Protein AF-A0A7G2E5S1-F1 (afdb_monomer_lite)

Organism: Arabidopsis thaliana (NCBI:txid3702)

Radius of gyration: 18.23 Å; chains: 1; bounding box: 54×26×53 Å

Sequence (180 aa):
MSSYIPFLLVSDIVRRIGISGFRNLGPLIIVGPEWVSIVFSDEVLKESGNNTAKYIEGLRLAALVGPSVQALNMLGEAAVHYLHSYFAFGIFYVLCVNPEDGRIILKKYLEMFSNFQEAVYCAEQVMTQIQDMAPTGQQLYRGYRILNSIPDCHLLHFGSLDVCPECFVLTYFFKIRALC

Secondary structure (DSSP, 8-state):
---PPPHHHHHHHHHHHHHT-GGGGHHHHHH-HHHHHHHTSHHHHHHTT-HHHHHHHHHHHHHHT-S-HHHHHHHHHHHTT-HHHHHHHHHHHHHHT-HHHHHHHHHHHHHT-SSHHHHHHHHHHHHHHHHHHSPTT--TTBTBPP-----TTTT---SSSS--TTTHHHHHHHHHHHH-

pLDDT: mean 86.0, std 9.6, range [38.41, 97.81]

Structure (mmCIF, N/CA/C/O backbone):
data_AF-A0A7G2E5S1-F1
#
_entry.id   AF-A0A7G2E5S1-F1
#
loop_
_atom_site.group_PDB
_atom_site.id
_atom_site.type_symbol
_atom_site.label_atom_id
_atom_site.label_alt_id
_atom_site.label_comp_id
_atom_site.label_asym_id
_atom_site.label_entity_id
_atom_site.label_seq_id
_atom_site.pdbx_PDB_ins_code
_atom_site.Cartn_x
_atom_site.Cartn_y
_atom_site.Cartn_z
_atom_site.occupancy
_atom_site.B_iso_or_equiv
_atom_site.auth_seq_id
_atom_site.auth_comp_id
_atom_site.auth_asym_id
_atom_site.auth_atom_id
_atom_site.pdbx_PDB_model_num
ATOM 1 N N . MET A 1 1 ? -33.587 -4.612 29.489 1.00 38.41 1 MET A N 1
ATOM 2 C CA . MET A 1 1 ? -32.941 -3.310 29.217 1.00 38.41 1 MET A CA 1
ATOM 3 C C . MET A 1 1 ? -31.491 -3.596 28.873 1.00 38.41 1 MET A C 1
ATOM 5 O O . MET A 1 1 ? -30.773 -4.052 29.749 1.00 38.41 1 MET A O 1
ATOM 9 N N . SER A 1 2 ? -31.101 -3.467 27.602 1.00 45.81 2 SER A N 1
ATOM 10 C CA . SER A 1 2 ? -29.709 -3.691 27.191 1.00 45.81 2 SER A CA 1
ATOM 11 C C . SER A 1 2 ? -28.884 -2.476 27.608 1.00 45.81 2 SER A C 1
ATOM 13 O O . SER A 1 2 ? -29.133 -1.368 27.136 1.00 45.81 2 SER A O 1
ATOM 15 N N . SER A 1 3 ? -27.972 -2.662 28.556 1.00 51.72 3 SER A N 1
ATOM 16 C CA . SER A 1 3 ? -27.024 -1.648 29.012 1.00 51.72 3 SER A CA 1
ATOM 17 C C . SER A 1 3 ? -25.969 -1.421 27.929 1.00 51.72 3 SER A C 1
ATOM 19 O O . SER A 1 3 ? -24.955 -2.114 27.888 1.00 51.72 3 SER A O 1
ATOM 21 N N . TYR A 1 4 ? -26.229 -0.472 27.031 1.00 69.62 4 TYR A N 1
ATOM 22 C CA . TYR A 1 4 ? -25.248 -0.013 26.053 1.00 69.62 4 TYR A CA 1
ATOM 23 C C . TYR A 1 4 ? -24.176 0.826 26.754 1.00 69.62 4 TYR A C 1
ATOM 25 O O . TYR A 1 4 ? -24.478 1.850 27.369 1.00 69.62 4 TYR A O 1
ATOM 33 N N . ILE A 1 5 ? -22.918 0.394 26.659 1.00 73.12 5 ILE A N 1
ATOM 34 C CA . ILE A 1 5 ? -21.774 1.224 27.041 1.00 73.12 5 ILE A CA 1
ATOM 35 C C . ILE A 1 5 ? -21.661 2.348 25.996 1.00 73.12 5 ILE A C 1
ATOM 37 O O . ILE A 1 5 ? -21.698 2.053 24.799 1.00 73.12 5 ILE A O 1
ATOM 41 N N . PRO A 1 6 ? -21.534 3.627 26.398 1.00 82.94 6 PRO A N 1
ATOM 42 C CA . PRO A 1 6 ? -21.399 4.727 25.448 1.00 82.94 6 PRO A CA 1
ATOM 43 C C . PRO A 1 6 ? -20.188 4.539 24.530 1.00 82.94 6 PRO A C 1
ATOM 45 O O . PRO A 1 6 ? -19.088 4.273 25.012 1.00 82.94 6 PRO A O 1
ATOM 48 N N . PHE A 1 7 ? -20.375 4.749 23.224 1.00 79.56 7 PHE A N 1
ATOM 49 C CA . PHE A 1 7 ? -19.324 4.600 22.209 1.00 79.56 7 PHE A CA 1
ATOM 50 C C . PHE A 1 7 ? -18.034 5.352 22.569 1.00 79.56 7 PHE A C 1
ATOM 52 O O . PHE A 1 7 ? -16.950 4.791 22.467 1.00 79.56 7 PHE A O 1
ATOM 59 N N . LEU A 1 8 ? -18.151 6.587 23.071 1.00 81.69 8 LEU A N 1
ATOM 60 C CA . LEU A 1 8 ? -17.000 7.397 23.488 1.00 81.69 8 LEU A CA 1
ATOM 61 C C . LEU A 1 8 ? -16.189 6.737 24.610 1.00 81.69 8 LEU A C 1
ATOM 63 O O . LEU A 1 8 ? -14.964 6.792 24.601 1.00 81.69 8 LEU A O 1
ATOM 67 N N . LEU A 1 9 ? -16.860 6.082 25.562 1.00 86.00 9 LEU A N 1
ATOM 68 C CA . LEU A 1 9 ? -16.183 5.387 26.654 1.00 86.00 9 LEU A CA 1
ATOM 69 C C . LEU A 1 9 ? -15.482 4.124 26.145 1.00 86.00 9 LEU A C 1
ATOM 71 O O . LEU A 1 9 ? -14.367 3.831 26.566 1.00 86.00 9 LEU A O 1
ATOM 75 N N . VAL A 1 10 ? -16.115 3.398 25.218 1.00 87.06 10 VAL A N 1
ATOM 76 C CA . VAL A 1 10 ? -15.495 2.235 24.572 1.00 87.06 10 VAL A CA 1
ATOM 77 C C . VAL A 1 10 ? -14.263 2.662 23.772 1.00 87.06 10 VAL A C 1
ATOM 79 O O . VAL A 1 10 ? -13.203 2.074 23.968 1.00 87.06 10 VAL A O 1
ATOM 82 N N . SER A 1 11 ? -14.369 3.711 22.947 1.00 84.62 11 SER A N 1
ATOM 83 C CA . SER A 1 11 ? -13.237 4.274 22.194 1.00 84.62 11 SER A CA 1
ATOM 84 C C . SER A 1 11 ? -12.088 4.657 23.131 1.00 84.62 11 SER A C 1
ATOM 86 O O . SER A 1 11 ? -10.959 4.229 22.912 1.00 84.62 11 SER A O 1
ATOM 88 N N . ASP A 1 12 ? -12.369 5.348 24.246 1.00 86.44 12 ASP A N 1
ATOM 89 C CA . ASP A 1 12 ? -11.338 5.745 25.217 1.00 86.44 12 ASP A CA 1
ATOM 90 C C . ASP A 1 12 ? -10.631 4.544 25.869 1.00 86.44 12 ASP A C 1
ATOM 92 O O . ASP A 1 12 ? -9.410 4.547 26.039 1.00 86.44 12 ASP A O 1
ATOM 96 N N . ILE A 1 13 ? -11.375 3.488 26.211 1.00 86.81 13 ILE A N 1
ATOM 97 C CA . ILE A 1 13 ? -10.802 2.252 26.765 1.00 86.81 13 ILE A CA 1
ATOM 98 C C . ILE A 1 13 ? -9.887 1.590 25.733 1.00 86.81 13 ILE A C 1
ATOM 100 O O . ILE A 1 13 ? -8.735 1.272 26.036 1.00 86.81 13 ILE A O 1
ATOM 104 N N . VAL A 1 14 ?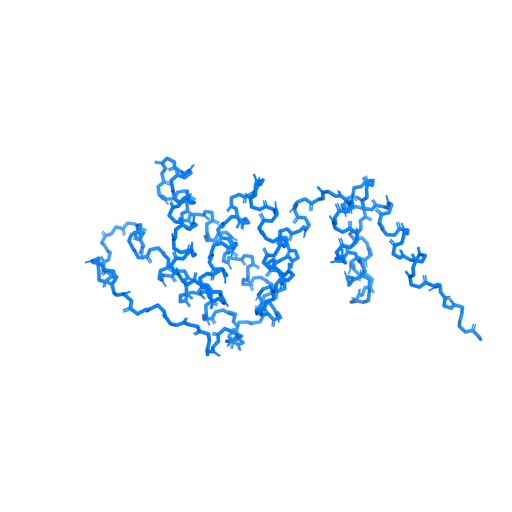 -10.384 1.411 24.509 1.00 88.00 14 VAL A N 1
ATOM 105 C CA . VAL A 1 14 ? -9.634 0.795 23.408 1.00 88.00 14 VAL A CA 1
ATOM 106 C C . VAL A 1 14 ? -8.373 1.602 23.103 1.00 88.00 14 VAL A C 1
ATOM 108 O O . VAL A 1 14 ? -7.286 1.033 23.015 1.00 88.00 14 VAL A O 1
ATOM 111 N N . ARG A 1 15 ? -8.481 2.931 23.054 1.00 86.62 15 ARG A N 1
ATOM 112 C CA . ARG A 1 15 ? -7.368 3.871 22.880 1.00 86.62 15 ARG A CA 1
ATOM 113 C C . ARG A 1 15 ? -6.287 3.678 23.941 1.00 86.62 15 ARG A C 1
ATOM 115 O O . ARG A 1 15 ? -5.121 3.500 23.600 1.00 86.62 15 ARG A O 1
ATOM 122 N N . ARG A 1 16 ? -6.651 3.633 25.228 1.00 86.06 16 ARG A N 1
ATOM 123 C CA . ARG A 1 16 ? -5.694 3.422 26.335 1.00 86.06 16 ARG A CA 1
ATOM 124 C C . ARG A 1 16 ? -5.003 2.059 26.276 1.00 86.06 16 ARG A C 1
ATOM 126 O O . ARG A 1 16 ? -3.804 1.959 26.552 1.00 86.06 16 ARG A O 1
ATOM 133 N N . ILE A 1 17 ? -5.734 1.010 25.898 1.00 86.06 17 ILE A N 1
ATOM 134 C CA . ILE A 1 17 ? -5.144 -0.319 25.682 1.00 86.06 17 ILE A CA 1
ATOM 135 C C . ILE A 1 17 ? -4.172 -0.267 24.493 1.00 86.06 17 ILE A C 1
ATOM 137 O O . ILE A 1 17 ? -3.069 -0.807 24.584 1.00 86.06 17 ILE A O 1
ATOM 141 N N . GLY A 1 18 ? -4.540 0.441 23.421 1.00 83.88 18 GLY A N 1
ATOM 142 C CA . GLY A 1 18 ? -3.708 0.671 22.241 1.00 83.88 18 GLY A CA 1
ATOM 143 C C . GLY A 1 18 ? -2.401 1.398 22.555 1.00 83.88 18 GLY A C 1
ATOM 144 O O . GLY A 1 18 ? -1.346 0.950 22.108 1.00 83.88 18 GLY A O 1
ATOM 145 N N . ILE A 1 19 ? -2.446 2.442 23.391 1.00 83.00 19 ILE A N 1
ATOM 146 C CA . ILE A 1 19 ? -1.258 3.146 23.917 1.00 83.00 19 ILE A CA 1
ATOM 147 C C . ILE A 1 19 ? -0.346 2.186 24.693 1.00 83.00 19 ILE A C 1
ATOM 149 O O . ILE A 1 19 ? 0.873 2.240 24.564 1.00 83.00 19 ILE A O 1
ATOM 153 N N . SER A 1 20 ? -0.929 1.262 25.462 1.00 82.38 20 SER A N 1
ATOM 154 C CA . SER A 1 20 ? -0.172 0.233 26.194 1.00 82.38 20 SER A CA 1
ATOM 155 C C . SER A 1 20 ? 0.422 -0.847 25.270 1.00 82.38 20 SER A C 1
ATOM 157 O O . SER A 1 20 ? 1.237 -1.665 25.699 1.00 82.38 20 SER A O 1
ATOM 159 N N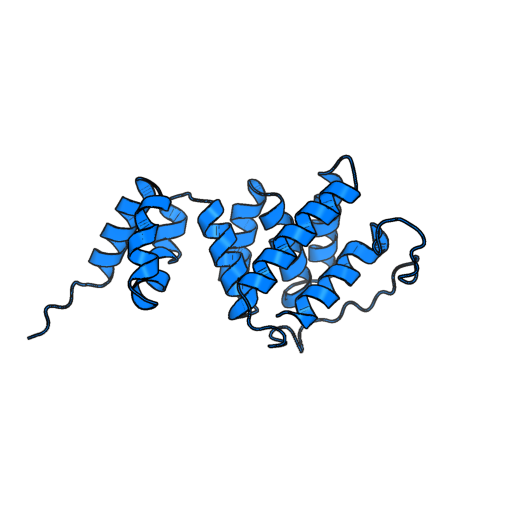 . GLY A 1 21 ? 0.007 -0.871 24.002 1.00 77.88 21 GLY A N 1
ATOM 160 C CA . GLY A 1 21 ? 0.516 -1.739 22.949 1.00 77.88 21 GLY A CA 1
ATOM 161 C C . GLY A 1 21 ? -0.604 -2.266 22.056 1.00 77.88 21 GLY A C 1
ATOM 162 O O . GLY A 1 21 ? -1.461 -3.019 22.511 1.00 77.88 21 GLY A O 1
ATOM 163 N N . PHE A 1 22 ? -0.545 -1.967 20.755 1.00 79.50 22 PHE A N 1
ATOM 164 C CA . PHE A 1 22 ? -1.581 -2.358 19.785 1.00 79.50 22 PHE A CA 1
ATOM 165 C C . PHE A 1 22 ? -1.842 -3.873 19.727 1.00 79.50 22 PHE A C 1
ATOM 167 O O . PHE A 1 22 ? -2.972 -4.303 19.528 1.00 79.50 22 PHE A O 1
ATOM 174 N N . ARG A 1 23 ? -0.828 -4.708 19.998 1.00 80.88 23 ARG A N 1
ATOM 175 C CA . ARG A 1 23 ? -0.991 -6.173 20.109 1.00 80.88 23 ARG A CA 1
ATOM 176 C C . ARG A 1 23 ? -2.038 -6.596 21.149 1.00 80.88 23 ARG A C 1
ATOM 178 O O . ARG A 1 23 ? -2.661 -7.640 20.997 1.00 80.88 23 ARG A O 1
ATOM 185 N N . ASN A 1 24 ? -2.255 -5.777 22.180 1.00 84.88 24 ASN A N 1
ATOM 186 C CA . ASN A 1 24 ? -3.238 -6.033 23.232 1.00 84.88 24 ASN A CA 1
ATOM 187 C C . ASN A 1 24 ? -4.681 -5.849 22.730 1.00 84.88 24 ASN A C 1
ATOM 189 O O . ASN A 1 24 ? -5.616 -6.261 23.408 1.00 84.88 24 ASN A O 1
ATOM 193 N N . LEU A 1 25 ? -4.865 -5.257 21.544 1.00 85.75 25 LEU A N 1
ATOM 194 C CA . LEU A 1 25 ? -6.160 -5.109 20.880 1.00 85.75 25 LEU A CA 1
ATOM 195 C C . LEU A 1 25 ? -6.537 -6.332 20.036 1.00 85.75 25 LEU A C 1
ATOM 197 O O . LEU A 1 25 ? -7.685 -6.434 19.613 1.00 85.75 25 LEU A O 1
ATOM 201 N N . GLY A 1 26 ? -5.617 -7.284 19.834 1.00 83.69 26 GLY A N 1
ATOM 202 C CA . GLY A 1 26 ? -5.860 -8.517 19.076 1.00 83.69 26 GLY A CA 1
ATOM 203 C C . GLY A 1 26 ? -7.144 -9.256 19.484 1.00 83.69 26 GLY A C 1
ATOM 204 O O . GLY A 1 26 ? -7.948 -9.570 18.609 1.00 83.69 26 GLY A O 1
ATOM 205 N N . PRO A 1 27 ? -7.409 -9.470 20.789 1.00 89.19 27 PRO A N 1
ATOM 206 C CA . PRO A 1 27 ? -8.665 -10.067 21.230 1.00 89.19 27 PRO A CA 1
ATOM 207 C C . PRO A 1 27 ? -9.902 -9.286 20.779 1.00 89.19 27 PRO A C 1
ATOM 209 O O . PRO A 1 27 ? -10.866 -9.902 20.348 1.00 89.19 27 PRO A O 1
ATOM 212 N N . LEU A 1 28 ? -9.875 -7.949 20.820 1.00 85.62 28 LEU A N 1
ATOM 213 C CA . LEU A 1 28 ? -11.012 -7.107 20.430 1.00 85.62 28 LEU A CA 1
ATOM 214 C C . LEU A 1 28 ? -11.288 -7.174 18.926 1.00 85.62 28 LEU A C 1
ATOM 216 O O . LEU A 1 28 ? -12.444 -7.223 18.524 1.00 85.62 28 LEU A O 1
ATOM 220 N N . ILE A 1 29 ? -10.242 -7.262 18.103 1.00 84.19 29 ILE A N 1
ATOM 221 C CA . ILE A 1 29 ? -10.368 -7.453 16.649 1.00 84.19 29 ILE A CA 1
ATOM 222 C C . ILE A 1 29 ? -11.138 -8.750 16.335 1.00 84.19 29 ILE A C 1
ATOM 224 O O . ILE A 1 29 ? -11.946 -8.779 15.410 1.00 84.19 29 ILE A O 1
ATOM 228 N N . ILE A 1 30 ? -10.936 -9.810 17.125 1.00 83.31 30 ILE A N 1
ATOM 229 C CA . ILE A 1 30 ? -11.578 -11.119 16.913 1.00 83.31 30 ILE A CA 1
ATOM 230 C C . ILE A 1 30 ? -13.062 -11.112 17.323 1.00 83.31 30 ILE A C 1
ATOM 232 O O . ILE A 1 30 ? -13.844 -11.892 16.785 1.00 83.31 30 ILE A O 1
ATOM 236 N N . VAL A 1 31 ? -13.474 -10.237 18.251 1.00 85.75 31 VAL A N 1
ATOM 237 C CA . VAL A 1 31 ? -14.847 -10.222 18.798 1.00 85.75 31 VAL A CA 1
ATOM 238 C C . VAL A 1 31 ? -15.893 -9.872 17.735 1.00 85.75 31 VAL A C 1
ATOM 240 O O . VAL A 1 31 ? -17.011 -10.383 17.796 1.00 85.75 31 VAL A O 1
ATOM 243 N N . GLY A 1 32 ? -15.560 -9.029 16.754 1.00 80.31 32 GLY A N 1
ATOM 244 C CA . GLY A 1 32 ? -16.462 -8.740 15.641 1.00 80.31 32 GLY A CA 1
ATOM 245 C C . GLY A 1 32 ? -16.212 -7.400 14.944 1.00 80.31 32 GLY A C 1
ATOM 246 O O . GLY A 1 32 ? -15.431 -6.579 15.427 1.00 80.31 32 GLY A O 1
ATOM 247 N N . PRO A 1 33 ? -16.909 -7.143 13.821 1.00 79.19 33 PRO A N 1
ATOM 248 C CA . PRO A 1 33 ? -16.659 -5.990 12.951 1.00 79.19 33 PRO A CA 1
ATOM 249 C C . PRO A 1 33 ? -16.869 -4.632 13.638 1.00 79.19 33 PRO A C 1
ATOM 251 O O . PRO A 1 33 ? -16.192 -3.665 13.297 1.00 79.19 33 PRO A O 1
ATOM 254 N N . GLU A 1 34 ? -17.756 -4.554 14.633 1.00 84.19 34 GLU A N 1
ATOM 255 C CA . GLU A 1 34 ? -17.960 -3.340 15.439 1.00 84.19 34 GLU A CA 1
ATOM 256 C C . GLU A 1 34 ? -16.727 -2.981 16.281 1.00 84.19 34 GLU A C 1
ATOM 258 O O . GLU A 1 34 ? -16.399 -1.812 16.440 1.00 84.19 34 GLU A O 1
ATOM 263 N N . TRP A 1 35 ? -16.004 -3.974 16.801 1.00 85.88 35 TRP A N 1
ATOM 264 C CA . TRP A 1 35 ? -14.778 -3.736 17.563 1.00 85.88 35 TRP A CA 1
ATOM 265 C C . TRP A 1 35 ? -13.592 -3.453 16.653 1.00 85.88 35 TRP A C 1
ATOM 267 O O . TRP A 1 35 ? -12.756 -2.620 16.992 1.00 85.88 35 TRP A O 1
ATOM 2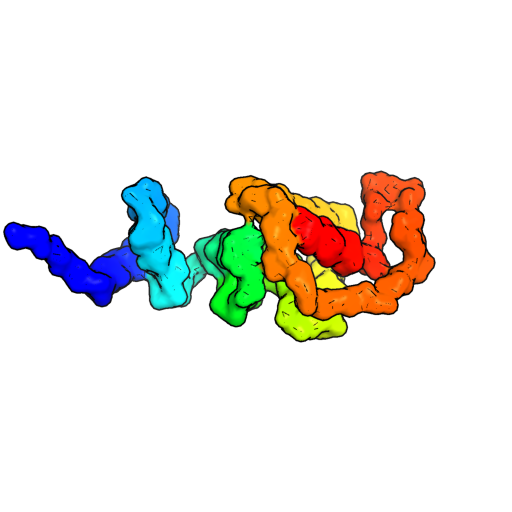77 N N . VAL A 1 36 ? -13.548 -4.095 15.483 1.00 83.88 36 VAL A N 1
ATOM 278 C CA . VAL A 1 36 ? -12.571 -3.793 14.429 1.00 83.88 36 VAL A CA 1
ATOM 279 C C . VAL A 1 36 ? -12.657 -2.314 14.053 1.00 83.88 36 VAL A C 1
ATOM 281 O O . VAL A 1 36 ? -11.639 -1.631 14.075 1.00 83.88 36 VAL A O 1
ATOM 284 N N . SER A 1 37 ? -13.858 -1.782 13.799 1.00 83.69 37 SER A N 1
ATOM 285 C CA . SER A 1 37 ? -14.012 -0.369 13.428 1.00 83.69 37 SER A CA 1
ATOM 286 C C . SER A 1 37 ? -13.580 0.602 14.535 1.00 83.69 37 SER A C 1
ATOM 288 O O . SER A 1 37 ? -13.029 1.657 14.230 1.00 83.69 37 SER A O 1
ATOM 290 N N . ILE A 1 38 ? -13.757 0.243 15.813 1.00 86.44 38 ILE A N 1
ATOM 291 C CA . ILE A 1 38 ? -13.284 1.048 16.952 1.00 86.44 38 ILE A CA 1
ATOM 292 C C . ILE A 1 38 ? -11.758 0.972 17.083 1.00 86.44 38 ILE A C 1
ATOM 294 O O . ILE A 1 38 ? -11.100 2.008 17.180 1.00 86.44 38 ILE A O 1
ATOM 298 N N . VAL A 1 39 ? -11.184 -0.236 17.061 1.00 85.31 39 VAL A N 1
ATOM 299 C CA . VAL A 1 39 ? -9.731 -0.478 17.167 1.00 85.31 39 VAL A CA 1
ATOM 300 C C . VAL A 1 39 ? -8.959 0.241 16.064 1.00 85.31 39 VAL A C 1
ATOM 302 O O . VAL A 1 39 ? -7.883 0.780 16.313 1.00 85.31 39 VAL A O 1
ATOM 305 N N . PHE A 1 40 ? -9.524 0.271 14.862 1.00 82.81 40 PHE A N 1
ATOM 306 C CA . PHE A 1 40 ? -8.935 0.909 13.692 1.00 82.81 40 PHE A CA 1
ATOM 307 C C . PHE A 1 40 ? -9.470 2.324 13.426 1.00 82.81 40 PHE A C 1
ATOM 309 O O . PHE A 1 40 ? -9.246 2.888 12.356 1.00 82.81 40 PHE A O 1
ATOM 316 N N . SER A 1 41 ? -10.156 2.929 14.397 1.00 83.44 41 SER A N 1
ATOM 317 C CA . SER A 1 41 ? -10.562 4.328 14.292 1.00 83.44 41 SER A CA 1
ATOM 318 C C . SER A 1 41 ? -9.343 5.257 14.272 1.00 83.44 41 SER A C 1
ATOM 320 O O . SER A 1 41 ? -8.313 4.988 14.899 1.00 83.44 41 SER A O 1
ATOM 322 N N . ASP A 1 42 ? -9.475 6.389 13.576 1.00 75.06 42 ASP A N 1
ATOM 323 C CA . ASP A 1 42 ? -8.433 7.422 13.494 1.00 75.06 42 ASP A CA 1
ATOM 324 C C . ASP A 1 42 ? -7.941 7.862 14.881 1.00 75.06 42 ASP A C 1
ATOM 326 O O . ASP A 1 42 ? -6.749 8.090 15.067 1.00 75.06 42 ASP A O 1
ATOM 330 N N . GLU A 1 43 ? -8.850 7.971 15.851 1.00 77.56 43 GLU A N 1
ATOM 331 C CA . GLU A 1 43 ? -8.551 8.377 17.227 1.00 77.56 43 GLU A CA 1
ATOM 332 C C . GLU A 1 43 ? -7.633 7.362 17.924 1.00 77.56 43 GLU A C 1
ATOM 334 O O . GLU A 1 43 ? -6.575 7.728 18.442 1.00 77.56 43 GLU A O 1
ATOM 339 N N . VAL A 1 44 ? -7.983 6.073 17.865 1.00 79.62 44 VAL A N 1
ATOM 340 C CA . VAL A 1 44 ? -7.189 4.996 18.472 1.00 79.62 44 VAL A CA 1
ATOM 341 C C . VAL A 1 44 ? -5.832 4.863 17.782 1.00 79.62 44 VAL A C 1
ATOM 343 O O . VAL A 1 44 ? -4.811 4.780 18.464 1.00 79.62 44 VAL A O 1
ATOM 346 N N . LEU A 1 45 ? -5.793 4.892 16.446 1.00 76.94 45 LEU A N 1
ATOM 347 C CA . LEU A 1 45 ? -4.561 4.701 15.675 1.00 76.94 45 LEU A CA 1
ATOM 348 C C . LEU A 1 45 ? -3.594 5.888 15.759 1.00 76.94 45 LEU A C 1
ATOM 350 O O . LEU A 1 45 ? -2.374 5.684 15.766 1.00 76.94 45 LEU A O 1
ATOM 354 N N . LYS A 1 46 ? -4.101 7.129 15.807 1.00 71.31 46 LYS A N 1
ATOM 355 C CA . LYS A 1 46 ? -3.251 8.319 15.975 1.00 71.31 46 LYS A CA 1
ATOM 356 C C . LYS A 1 46 ? -2.590 8.317 17.340 1.00 71.31 46 LYS A C 1
ATOM 358 O O . LYS A 1 46 ? -1.380 8.517 17.418 1.00 71.31 46 LYS A O 1
ATOM 363 N N . GLU A 1 47 ? -3.352 8.048 18.393 1.00 71.88 47 GLU A N 1
ATOM 364 C CA . GLU A 1 47 ? -2.830 8.130 19.753 1.00 71.88 47 GLU A CA 1
ATOM 365 C C . GLU A 1 47 ? -2.036 6.902 20.186 1.00 71.88 47 GLU A C 1
ATOM 367 O O . GLU A 1 47 ? -1.102 7.032 20.976 1.00 71.88 47 GLU A O 1
ATOM 372 N N . SER A 1 48 ? -2.320 5.719 19.632 1.00 70.81 48 SER A N 1
ATOM 373 C CA . SER A 1 48 ? -1.478 4.548 19.882 1.00 70.81 48 SER A CA 1
ATOM 374 C C . SER A 1 48 ? -0.092 4.669 19.240 1.00 70.81 48 SER A C 1
ATOM 376 O O . SER A 1 48 ? 0.766 3.829 19.509 1.00 70.81 48 SER A O 1
ATOM 378 N N . GLY A 1 49 ? 0.121 5.647 18.343 1.00 71.81 49 GLY A N 1
ATOM 379 C CA . GLY A 1 49 ? 1.389 5.869 17.640 1.00 71.81 49 GLY A CA 1
ATOM 380 C C . GLY A 1 49 ? 1.876 4.647 16.856 1.00 71.81 49 GLY A C 1
ATOM 381 O O . GLY A 1 49 ? 3.069 4.512 16.585 1.00 71.81 49 GLY A O 1
ATOM 382 N N . ASN A 1 50 ? 0.977 3.710 16.535 1.00 82.00 50 ASN A N 1
ATOM 383 C CA . ASN A 1 50 ? 1.368 2.410 16.010 1.00 82.00 50 ASN A CA 1
ATOM 384 C C . ASN A 1 50 ? 1.365 2.437 14.483 1.00 82.00 50 ASN A C 1
ATOM 386 O O . ASN A 1 50 ? 0.347 2.214 13.829 1.00 82.00 50 ASN A O 1
ATOM 390 N N . ASN A 1 51 ? 2.538 2.701 13.920 1.00 85.38 51 ASN A N 1
ATOM 391 C CA . ASN A 1 51 ? 2.718 2.808 12.478 1.00 85.38 51 ASN A CA 1
ATOM 392 C C . ASN A 1 51 ? 2.412 1.490 11.739 1.00 85.38 51 ASN A C 1
ATOM 394 O O . ASN A 1 51 ? 1.948 1.530 10.605 1.00 85.38 51 ASN A O 1
ATOM 398 N N . THR A 1 52 ? 2.616 0.324 12.369 1.00 84.81 52 THR A N 1
ATOM 399 C CA . THR A 1 52 ? 2.241 -0.971 11.775 1.00 84.81 52 THR A CA 1
ATOM 4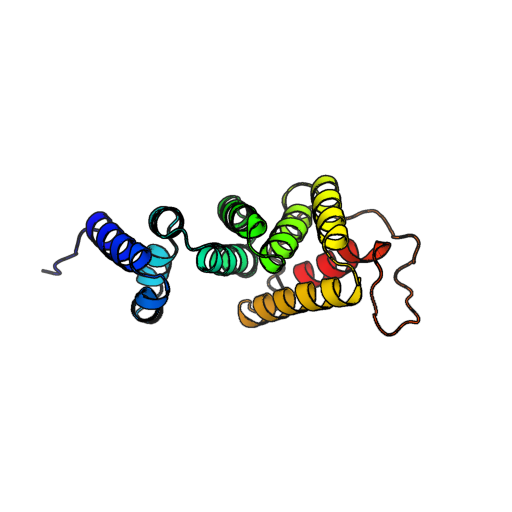00 C C . THR A 1 52 ? 0.729 -1.087 11.639 1.00 84.81 52 THR A C 1
ATOM 402 O O . THR A 1 52 ? 0.241 -1.505 10.596 1.00 84.81 52 THR A O 1
ATOM 405 N N . ALA A 1 53 ? -0.023 -0.684 12.663 1.00 84.12 53 ALA A N 1
ATOM 406 C CA . ALA A 1 53 ? -1.479 -0.705 12.623 1.00 84.12 53 ALA A CA 1
ATOM 407 C C . ALA A 1 53 ? -2.035 0.240 11.549 1.00 84.12 53 ALA A C 1
ATOM 409 O O . ALA A 1 53 ? -2.907 -0.161 10.783 1.00 84.12 53 ALA A O 1
ATOM 410 N N . LYS A 1 54 ? -1.471 1.453 11.439 1.00 89.25 54 LYS A N 1
ATOM 411 C CA . LYS A 1 54 ? -1.803 2.401 10.362 1.00 89.25 54 LYS A CA 1
ATOM 412 C C . LYS A 1 54 ? -1.516 1.819 8.982 1.00 89.25 54 LYS A C 1
ATOM 414 O O . LYS A 1 54 ? -2.349 1.937 8.093 1.00 89.25 54 LYS A O 1
ATOM 419 N N . TYR A 1 55 ? -0.366 1.169 8.811 1.00 92.81 55 TYR A N 1
ATOM 420 C CA . TYR A 1 55 ? -0.027 0.501 7.559 1.00 92.81 55 TYR A CA 1
ATOM 421 C C . TYR A 1 55 ? -1.043 -0.594 7.205 1.00 92.81 55 TYR A C 1
ATOM 423 O O . TYR A 1 55 ? -1.607 -0.562 6.116 1.00 92.81 55 TYR A O 1
ATOM 431 N N . ILE A 1 56 ? -1.305 -1.531 8.123 1.00 90.06 56 ILE A N 1
ATOM 432 C CA . ILE A 1 56 ? -2.199 -2.667 7.867 1.00 90.06 56 ILE A CA 1
ATOM 433 C C . ILE A 1 56 ? -3.624 -2.195 7.578 1.00 90.06 56 ILE A C 1
ATOM 435 O O . ILE A 1 56 ? -4.227 -2.656 6.613 1.00 90.06 56 ILE A O 1
ATOM 439 N N . GLU A 1 57 ? -4.154 -1.254 8.360 1.00 88.31 57 GLU A N 1
ATOM 440 C CA . GLU A 1 57 ? -5.509 -0.753 8.132 1.00 88.31 57 GLU A CA 1
ATOM 441 C C . GLU A 1 57 ? -5.608 0.125 6.890 1.00 88.31 57 GLU A C 1
ATOM 443 O O . GLU A 1 57 ? -6.547 -0.020 6.111 1.00 88.31 57 GLU A O 1
ATOM 448 N N . GLY A 1 58 ? -4.631 1.004 6.660 1.00 91.94 58 GLY A N 1
ATOM 449 C CA . GLY A 1 58 ? -4.576 1.812 5.447 1.00 91.94 58 GLY A CA 1
ATOM 450 C C . GLY A 1 58 ? -4.540 0.933 4.197 1.00 91.94 58 GLY A C 1
ATOM 451 O O . GLY A 1 58 ? -5.272 1.189 3.240 1.00 91.94 58 GLY A O 1
ATOM 452 N N . LEU A 1 59 ? -3.758 -0.151 4.237 1.00 93.81 59 LEU A N 1
ATOM 453 C CA . LEU A 1 59 ? -3.693 -1.140 3.166 1.00 93.81 59 LEU A CA 1
ATOM 454 C C . LEU A 1 59 ? -5.026 -1.873 2.996 1.00 93.81 59 LEU A C 1
ATOM 456 O O . LEU A 1 59 ? -5.519 -1.984 1.875 1.00 93.81 59 LEU A O 1
ATOM 460 N N . ARG A 1 60 ? -5.641 -2.316 4.099 1.00 91.19 60 ARG A N 1
ATOM 461 C CA . ARG A 1 60 ? -6.942 -2.992 4.093 1.00 91.19 60 ARG A CA 1
ATOM 462 C C . ARG A 1 60 ? -8.034 -2.104 3.500 1.00 91.19 60 ARG A C 1
ATOM 464 O O . ARG A 1 60 ? -8.795 -2.567 2.657 1.00 91.19 60 ARG A O 1
ATOM 471 N N . LEU A 1 61 ? -8.121 -0.840 3.917 1.00 90.50 61 LEU A N 1
ATOM 472 C CA . LEU A 1 61 ? -9.105 0.115 3.403 1.00 90.50 61 LEU A CA 1
ATOM 473 C C . LEU A 1 61 ? -8.910 0.354 1.903 1.00 90.50 61 LEU A C 1
ATOM 475 O O . LEU A 1 61 ? -9.879 0.277 1.151 1.00 90.50 61 LEU A O 1
ATOM 479 N N . ALA A 1 62 ? -7.671 0.573 1.460 1.00 91.88 62 ALA A N 1
ATOM 480 C CA . ALA A 1 62 ? -7.373 0.741 0.041 1.00 91.88 62 ALA A CA 1
ATOM 481 C C . ALA A 1 62 ? -7.730 -0.518 -0.774 1.00 91.88 62 ALA A C 1
ATOM 483 O O . ALA A 1 62 ? -8.323 -0.419 -1.843 1.00 91.88 62 ALA A O 1
ATOM 484 N N . ALA A 1 63 ? -7.436 -1.711 -0.254 1.00 91.12 63 ALA A N 1
ATOM 485 C CA . ALA A 1 63 ? -7.675 -2.966 -0.961 1.00 91.12 63 ALA A CA 1
ATOM 486 C C . ALA A 1 63 ? -9.145 -3.425 -0.977 1.00 91.12 63 ALA A C 1
ATOM 488 O O . ALA A 1 63 ? -9.579 -4.000 -1.968 1.00 91.12 63 ALA A O 1
ATOM 489 N N . LEU A 1 64 ? -9.902 -3.200 0.104 1.00 88.06 64 LEU A N 1
ATOM 490 C CA . LEU A 1 64 ? -11.257 -3.749 0.287 1.00 88.06 64 LEU A CA 1
ATOM 491 C C . LEU A 1 64 ? -12.391 -2.746 0.119 1.00 88.06 64 LEU A C 1
ATOM 493 O O . LEU A 1 64 ? -13.526 -3.138 -0.141 1.00 88.06 64 LEU A O 1
ATOM 497 N N . VAL A 1 65 ? -12.117 -1.468 0.364 1.00 88.50 65 VAL A N 1
ATOM 498 C CA . VAL A 1 65 ? -13.118 -0.396 0.277 1.00 88.50 65 VAL A CA 1
ATOM 499 C C . VAL A 1 65 ? -12.859 0.451 -0.965 1.00 88.50 65 VAL A C 1
ATOM 501 O O . VAL A 1 65 ? -13.804 0.884 -1.621 1.00 88.50 65 VAL A O 1
ATOM 504 N N . GLY A 1 66 ? -11.584 0.639 -1.314 1.00 87.38 66 GLY A N 1
ATOM 505 C CA . GLY A 1 66 ? -11.143 1.358 -2.501 1.00 87.38 66 GLY A CA 1
ATOM 506 C C . GLY A 1 66 ? -10.624 2.767 -2.183 1.00 87.38 66 GLY A C 1
ATOM 507 O O . GLY A 1 66 ? -10.095 3.017 -1.095 1.00 87.38 66 GLY A O 1
ATOM 508 N N . PRO A 1 67 ? -10.734 3.713 -3.133 1.00 88.50 67 PRO A N 1
ATOM 509 C CA . PRO A 1 67 ? -10.218 5.076 -3.000 1.00 88.50 67 PRO A CA 1
ATOM 510 C C . PRO A 1 67 ? -10.725 5.809 -1.752 1.00 88.50 67 PRO A C 1
ATOM 512 O O . PRO A 1 67 ? -11.902 6.149 -1.641 1.00 88.50 67 PRO A O 1
ATOM 515 N N . SER A 1 68 ? -9.814 6.108 -0.825 1.00 88.00 68 SER A N 1
ATOM 516 C CA . SER A 1 68 ? -10.122 6.812 0.420 1.00 88.00 68 SER A CA 1
ATOM 517 C C . SER A 1 68 ? -8.970 7.719 0.842 1.00 88.00 68 SER A C 1
ATOM 519 O O . SER A 1 68 ? -7.817 7.291 0.923 1.00 88.00 68 SER A O 1
ATOM 521 N N . VAL A 1 69 ? -9.294 8.976 1.166 1.00 89.56 69 VAL A N 1
ATOM 522 C CA . VAL A 1 69 ? -8.333 9.941 1.735 1.00 89.56 69 VAL A CA 1
ATOM 523 C C . VAL A 1 69 ? -7.791 9.431 3.069 1.00 89.56 69 VAL A C 1
ATOM 525 O O . VAL A 1 69 ? -6.606 9.576 3.348 1.00 89.56 69 VAL A O 1
ATOM 528 N N . GLN A 1 70 ? -8.639 8.784 3.872 1.00 88.75 70 GLN A N 1
ATOM 529 C CA . GLN A 1 70 ? -8.236 8.202 5.148 1.00 88.75 70 GLN A CA 1
ATOM 530 C C . GLN A 1 70 ? -7.191 7.098 4.947 1.00 88.75 70 GLN A C 1
ATOM 532 O O . GLN A 1 70 ? -6.147 7.124 5.595 1.00 88.75 70 GLN A O 1
ATOM 537 N N . ALA A 1 71 ? -7.432 6.179 4.005 1.00 91.25 71 ALA A N 1
ATOM 538 C CA . ALA A 1 71 ? -6.497 5.100 3.691 1.00 91.25 71 ALA A CA 1
ATOM 539 C C . ALA A 1 71 ? -5.133 5.651 3.245 1.00 91.25 71 ALA A C 1
ATOM 541 O O . ALA A 1 71 ? -4.092 5.234 3.752 1.00 91.25 71 ALA A O 1
ATOM 542 N N . LEU A 1 72 ? -5.135 6.647 2.352 1.00 93.56 72 LEU A N 1
ATOM 543 C CA . LEU A 1 72 ? -3.906 7.295 1.891 1.00 93.56 72 LEU A CA 1
ATOM 544 C C . LEU A 1 72 ? -3.173 8.047 3.004 1.00 93.56 72 LEU A C 1
ATOM 546 O O . LEU A 1 72 ? -1.949 7.973 3.055 1.00 93.56 72 LEU A O 1
ATOM 550 N N . ASN A 1 73 ? -3.883 8.736 3.899 1.00 92.69 73 ASN A N 1
ATOM 551 C CA . ASN A 1 73 ? -3.259 9.418 5.033 1.00 92.69 73 ASN A CA 1
ATOM 552 C C . ASN A 1 73 ? -2.580 8.415 5.973 1.00 92.69 73 ASN A C 1
ATOM 554 O O . ASN A 1 73 ? -1.426 8.616 6.339 1.00 92.69 73 ASN A O 1
ATOM 558 N N . MET A 1 74 ? -3.247 7.305 6.307 1.00 92.44 74 MET A N 1
ATOM 559 C CA . MET A 1 74 ? -2.659 6.253 7.143 1.00 92.44 74 MET A CA 1
ATOM 560 C C . MET A 1 74 ? -1.402 5.649 6.505 1.00 92.44 74 MET A C 1
ATOM 562 O O . MET A 1 74 ? -0.374 5.518 7.173 1.00 92.44 74 MET A O 1
ATOM 566 N N . LEU A 1 75 ? -1.461 5.331 5.205 1.00 94.94 75 LEU A N 1
ATOM 567 C CA . LEU A 1 75 ? -0.319 4.804 4.455 1.00 94.94 75 LEU A CA 1
ATOM 568 C C . LEU A 1 75 ? 0.824 5.824 4.353 1.00 94.94 75 LEU A C 1
ATOM 570 O O . LEU A 1 75 ? 1.986 5.452 4.507 1.00 94.94 75 LEU A O 1
ATOM 574 N N . GLY A 1 76 ? 0.511 7.100 4.123 1.00 93.81 76 GLY A N 1
ATOM 575 C CA . GLY A 1 76 ? 1.492 8.180 4.027 1.00 93.81 76 GLY A CA 1
ATOM 576 C C . GLY A 1 76 ? 2.185 8.475 5.359 1.00 93.81 76 GLY A C 1
ATOM 577 O O . GLY A 1 76 ? 3.402 8.634 5.398 1.00 93.81 76 GLY A O 1
ATOM 578 N N . GLU A 1 77 ? 1.443 8.475 6.468 1.00 91.88 77 GLU A N 1
ATOM 579 C CA . GLU A 1 77 ? 2.016 8.616 7.811 1.00 91.88 77 GLU A CA 1
ATOM 580 C C . GLU A 1 77 ? 2.929 7.429 8.159 1.00 91.88 77 GLU A C 1
ATOM 582 O O . GLU A 1 77 ? 4.034 7.616 8.669 1.00 91.88 77 GLU A O 1
ATOM 587 N N . ALA A 1 78 ? 2.509 6.199 7.843 1.00 93.12 78 ALA A N 1
ATOM 588 C CA . ALA A 1 78 ? 3.311 5.003 8.096 1.00 93.12 78 ALA A CA 1
ATOM 589 C C . ALA A 1 78 ? 4.503 4.844 7.127 1.00 93.12 78 ALA A C 1
ATOM 591 O O . ALA A 1 78 ? 5.496 4.205 7.486 1.00 93.12 78 ALA A O 1
ATOM 592 N N . ALA A 1 79 ? 4.457 5.455 5.936 1.00 94.19 79 ALA A N 1
ATOM 593 C CA . ALA A 1 79 ? 5.525 5.414 4.930 1.00 94.19 79 ALA A CA 1
ATOM 594 C C . ALA A 1 79 ? 6.854 5.992 5.429 1.00 94.19 79 ALA A C 1
ATOM 596 O O . ALA A 1 79 ? 7.913 5.544 5.000 1.00 94.19 79 ALA A O 1
ATOM 597 N N . VAL A 1 80 ? 6.815 6.932 6.379 1.00 91.00 80 VAL A N 1
ATOM 598 C CA . VAL A 1 80 ? 8.021 7.497 7.011 1.00 91.00 80 VAL A CA 1
ATOM 599 C C . VAL A 1 80 ? 8.835 6.420 7.744 1.00 91.00 80 VAL A C 1
ATOM 601 O O . VAL A 1 80 ? 10.044 6.559 7.911 1.00 91.00 80 VAL A O 1
ATOM 604 N N . HIS A 1 81 ? 8.182 5.334 8.165 1.00 89.31 81 HIS A N 1
ATOM 605 C CA . HIS A 1 81 ? 8.774 4.300 9.010 1.00 89.31 81 HIS A CA 1
ATOM 606 C C . HIS A 1 81 ? 8.868 2.924 8.337 1.00 89.31 81 HIS A C 1
ATOM 608 O O . HIS A 1 81 ? 9.680 2.105 8.765 1.00 89.31 81 HIS A O 1
ATOM 614 N N . TYR A 1 82 ? 8.064 2.658 7.300 1.00 90.38 82 TYR A N 1
ATOM 615 C CA . TYR A 1 82 ? 7.992 1.355 6.636 1.00 90.38 82 TYR A CA 1
ATOM 616 C C . TYR A 1 82 ? 8.042 1.476 5.113 1.00 90.38 82 TYR A C 1
ATOM 618 O O . TYR A 1 82 ? 7.163 2.081 4.499 1.00 90.38 82 TYR A O 1
ATOM 626 N N . LEU A 1 83 ? 9.016 0.798 4.499 1.00 95.00 83 LEU A N 1
ATOM 627 C CA . LEU A 1 83 ? 9.179 0.725 3.041 1.00 95.00 83 LEU A CA 1
ATOM 628 C C . LEU A 1 83 ? 7.950 0.125 2.347 1.00 95.00 83 LEU A C 1
ATOM 630 O O . LEU A 1 83 ? 7.532 0.624 1.306 1.00 95.00 83 LEU A O 1
ATOM 634 N N . HIS A 1 84 ? 7.319 -0.883 2.955 1.00 96.56 84 HIS A N 1
ATOM 635 C CA . HIS A 1 84 ? 6.059 -1.460 2.474 1.00 96.56 84 HIS A CA 1
ATOM 636 C C . HIS A 1 84 ? 4.948 -0.418 2.381 1.00 96.56 84 HIS A C 1
ATOM 638 O O . HIS A 1 84 ? 4.254 -0.329 1.370 1.00 96.56 84 HIS A O 1
ATOM 644 N N . SER A 1 85 ? 4.821 0.419 3.414 1.00 96.44 85 SER A N 1
ATOM 645 C CA . SER A 1 85 ? 3.838 1.500 3.433 1.00 96.44 85 SER A CA 1
ATOM 646 C C . SER A 1 85 ? 4.185 2.596 2.433 1.00 96.44 85 SER A C 1
ATOM 648 O O . SER A 1 85 ? 3.286 3.165 1.825 1.00 96.44 85 SER A O 1
ATOM 650 N N . TYR A 1 86 ? 5.473 2.863 2.211 1.00 97.38 86 TYR A N 1
ATOM 651 C CA . TYR A 1 86 ? 5.929 3.815 1.200 1.00 97.38 86 TYR A CA 1
ATOM 652 C C . TYR A 1 86 ? 5.545 3.362 -0.212 1.00 97.38 86 TYR A C 1
ATOM 654 O O . TYR A 1 86 ? 4.981 4.142 -0.983 1.00 97.38 86 TYR A O 1
ATOM 662 N N . PHE A 1 87 ? 5.789 2.090 -0.534 1.00 97.81 87 PHE A N 1
ATOM 663 C CA . PHE A 1 87 ? 5.347 1.494 -1.791 1.00 97.81 87 PHE A CA 1
ATOM 664 C C . PHE A 1 87 ? 3.820 1.552 -1.932 1.00 97.81 87 PHE A C 1
ATOM 666 O O . PHE A 1 87 ? 3.325 2.077 -2.930 1.00 97.81 87 PHE A O 1
ATOM 673 N N . ALA A 1 88 ? 3.080 1.077 -0.922 1.00 96.88 88 ALA A N 1
ATOM 674 C CA . ALA A 1 88 ? 1.617 1.073 -0.920 1.00 96.88 88 ALA A CA 1
ATOM 675 C C . ALA A 1 88 ? 1.042 2.487 -1.106 1.00 96.88 88 ALA A C 1
ATOM 677 O O . ALA A 1 88 ? 0.183 2.707 -1.958 1.00 96.88 88 ALA A O 1
ATOM 678 N N . PHE A 1 89 ? 1.559 3.467 -0.362 1.00 97.00 89 PHE A N 1
ATOM 679 C CA . PHE A 1 89 ? 1.177 4.866 -0.508 1.00 97.00 89 PHE A CA 1
ATOM 680 C C . PHE A 1 89 ? 1.402 5.347 -1.942 1.00 97.00 89 PHE A C 1
ATOM 682 O O . PHE A 1 89 ? 0.463 5.830 -2.568 1.00 97.00 89 PHE A O 1
ATOM 689 N N . GLY A 1 90 ? 2.608 5.159 -2.488 1.00 96.00 90 GLY A N 1
ATOM 690 C CA . GLY A 1 90 ? 2.948 5.599 -3.840 1.00 96.00 90 GLY A CA 1
ATOM 691 C C . GLY A 1 90 ? 2.038 4.998 -4.910 1.00 96.00 90 GLY A C 1
ATOM 692 O O . GLY A 1 90 ? 1.513 5.728 -5.749 1.00 96.00 90 GLY A O 1
ATOM 693 N N . ILE A 1 91 ? 1.792 3.687 -4.866 1.00 95.38 91 ILE A N 1
ATOM 694 C CA . ILE A 1 91 ? 0.997 3.015 -5.898 1.00 95.38 91 ILE A CA 1
ATOM 695 C C . ILE A 1 91 ? -0.499 3.341 -5.807 1.00 95.38 91 ILE A C 1
ATOM 697 O O . ILE A 1 91 ? -1.135 3.571 -6.838 1.00 95.38 91 ILE A O 1
ATOM 701 N N . PHE A 1 92 ? -1.062 3.470 -4.602 1.00 94.31 92 PHE A N 1
ATOM 702 C CA . PHE A 1 92 ? -2.441 3.939 -4.452 1.00 94.31 92 PHE A CA 1
ATOM 703 C C . PHE A 1 92 ? -2.583 5.424 -4.802 1.00 94.31 92 PHE A C 1
ATOM 705 O O . PHE A 1 92 ? -3.611 5.817 -5.357 1.00 94.31 92 PHE A O 1
ATOM 712 N N . TYR A 1 93 ? -1.545 6.238 -4.586 1.00 94.00 93 TYR A N 1
ATOM 713 C CA . TYR A 1 93 ? -1.514 7.626 -5.050 1.00 94.00 93 TYR A CA 1
ATOM 714 C C . TYR A 1 93 ? -1.578 7.713 -6.580 1.00 94.00 93 TYR A C 1
ATOM 716 O O . TYR A 1 93 ? -2.339 8.522 -7.119 1.00 94.00 93 TYR A O 1
ATOM 724 N N . VAL A 1 94 ? -0.846 6.833 -7.281 1.00 92.88 94 VAL A N 1
ATOM 725 C CA . VAL A 1 94 ? -0.935 6.699 -8.744 1.00 92.88 94 VAL A CA 1
ATOM 726 C C . VAL A 1 94 ? -2.354 6.330 -9.173 1.00 92.88 94 VAL A C 1
ATOM 728 O O . VAL A 1 94 ? -2.883 6.921 -10.114 1.00 92.88 94 VAL A O 1
ATOM 731 N N . LEU A 1 95 ? -2.966 5.358 -8.490 1.00 89.75 95 LEU A N 1
ATOM 732 C CA . LEU A 1 95 ? -4.274 4.820 -8.856 1.00 89.75 95 LEU A CA 1
ATOM 733 C C . LEU A 1 95 ? -5.409 5.832 -8.699 1.00 89.75 95 LEU A C 1
ATOM 735 O O . LEU A 1 95 ? -6.266 5.891 -9.574 1.00 89.75 95 LEU A O 1
ATOM 739 N N . CYS A 1 96 ? -5.453 6.606 -7.609 1.00 88.00 96 CYS A N 1
ATOM 740 C CA . CYS A 1 96 ? -6.648 7.393 -7.276 1.00 88.00 96 CYS A CA 1
ATOM 741 C C . CYS A 1 96 ? -6.455 8.905 -7.110 1.00 88.00 96 CYS A C 1
ATOM 743 O O . CYS A 1 96 ? -7.459 9.609 -7.001 1.00 88.00 96 CYS A O 1
ATOM 745 N N . VAL A 1 97 ? -5.222 9.426 -7.147 1.00 85.12 97 VAL A N 1
ATOM 746 C CA . VAL A 1 97 ? -4.956 10.865 -6.958 1.00 85.12 97 VAL A CA 1
ATOM 747 C C . VAL A 1 97 ? -4.298 11.479 -8.188 1.00 85.12 97 VAL A C 1
ATOM 749 O O . VAL A 1 97 ? -4.971 12.093 -9.021 1.00 85.12 97 VAL A O 1
ATOM 752 N N . ASN A 1 98 ? -2.982 11.315 -8.312 1.00 88.50 98 ASN A N 1
ATOM 753 C CA . ASN A 1 98 ? -2.195 11.889 -9.390 1.00 88.50 98 ASN A CA 1
ATOM 754 C C . ASN A 1 98 ? -1.103 10.896 -9.820 1.00 88.50 98 ASN A C 1
ATOM 756 O O . ASN A 1 98 ? -0.185 10.627 -9.040 1.00 88.50 98 ASN A O 1
ATOM 760 N N . PRO A 1 99 ? -1.169 10.364 -11.054 1.00 88.12 99 PRO A N 1
ATOM 761 C CA . PRO A 1 99 ? -0.194 9.397 -11.540 1.00 88.12 99 PRO A CA 1
ATOM 762 C C . PRO A 1 99 ? 1.231 9.944 -11.616 1.00 88.12 99 PRO A C 1
ATOM 764 O O . PRO A 1 99 ? 2.166 9.187 -11.369 1.00 88.12 99 PRO A O 1
ATOM 767 N N . GLU A 1 100 ? 1.418 11.229 -11.915 1.00 89.00 100 GLU A N 1
ATOM 768 C CA . GLU A 1 100 ? 2.758 11.808 -12.065 1.00 89.00 100 GLU A CA 1
ATOM 769 C C . GLU A 1 100 ? 3.442 11.986 -10.708 1.00 89.00 100 GLU A C 1
ATOM 771 O O . GLU A 1 100 ? 4.569 11.533 -10.511 1.00 89.00 100 GLU A O 1
ATOM 776 N N . ASP A 1 101 ? 2.728 12.535 -9.725 1.00 91.81 101 ASP A N 1
ATOM 777 C CA . ASP A 1 101 ? 3.247 12.655 -8.358 1.00 91.81 101 ASP A CA 1
ATOM 778 C C . ASP A 1 101 ? 3.482 11.271 -7.737 1.00 91.81 101 ASP A C 1
ATOM 780 O O . ASP A 1 101 ? 4.509 11.030 -7.102 1.00 91.81 101 ASP A O 1
ATOM 784 N N . GLY A 1 102 ? 2.573 10.323 -7.986 1.00 92.25 102 GLY A N 1
ATOM 785 C CA . GLY A 1 102 ? 2.733 8.934 -7.565 1.00 92.25 102 GLY A CA 1
ATOM 786 C C . GLY A 1 102 ? 3.960 8.257 -8.193 1.00 92.25 102 GLY A C 1
ATOM 787 O O . GLY A 1 102 ? 4.688 7.545 -7.502 1.00 92.25 102 GLY A O 1
ATOM 788 N N . ARG A 1 103 ? 4.263 8.529 -9.472 1.00 91.62 103 ARG A N 1
ATOM 789 C CA . ARG A 1 103 ? 5.510 8.080 -10.121 1.00 91.62 103 ARG A CA 1
ATOM 790 C C . ARG A 1 103 ? 6.741 8.681 -9.456 1.00 91.62 103 ARG A C 1
ATOM 792 O O . ARG A 1 103 ? 7.711 7.960 -9.247 1.00 91.62 103 ARG A O 1
ATOM 799 N N . ILE A 1 104 ? 6.710 9.965 -9.093 1.00 93.56 104 ILE A N 1
ATOM 800 C CA . ILE A 1 104 ? 7.816 10.615 -8.374 1.00 93.56 104 ILE A CA 1
ATOM 801 C C . ILE A 1 104 ? 8.032 9.948 -7.009 1.00 93.56 104 ILE A C 1
ATOM 803 O O . ILE A 1 104 ? 9.173 9.671 -6.642 1.00 93.56 104 ILE A O 1
ATOM 807 N N . ILE A 1 105 ? 6.955 9.649 -6.275 1.00 95.31 105 ILE A N 1
ATOM 808 C CA . ILE A 1 105 ? 7.021 8.926 -4.997 1.00 95.31 105 ILE A CA 1
ATOM 809 C C . ILE A 1 105 ? 7.648 7.542 -5.208 1.00 95.31 105 ILE A C 1
ATOM 811 O O . ILE A 1 105 ? 8.615 7.197 -4.535 1.00 95.31 105 ILE A O 1
ATOM 815 N N . LEU A 1 106 ? 7.161 6.761 -6.174 1.00 96.06 106 LEU A N 1
ATOM 816 C CA . LEU A 1 106 ? 7.684 5.416 -6.429 1.00 96.06 106 LEU A CA 1
ATOM 817 C C . LEU A 1 106 ? 9.119 5.422 -6.971 1.00 96.06 106 LEU A C 1
ATOM 819 O O . LEU A 1 106 ? 9.881 4.509 -6.674 1.00 96.06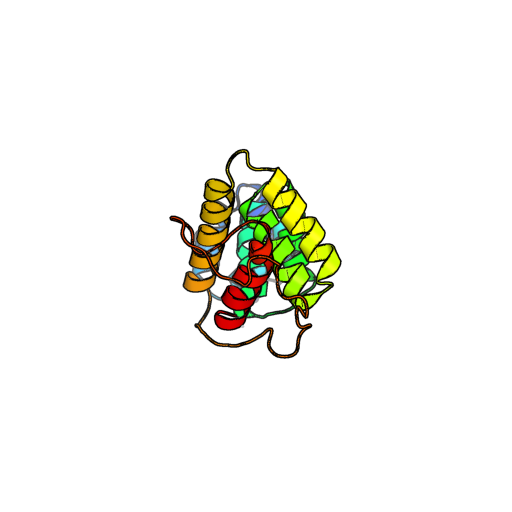 106 LEU A O 1
ATOM 823 N N . LYS A 1 107 ? 9.533 6.462 -7.698 1.00 95.06 107 LYS A N 1
ATOM 824 C CA . LYS A 1 107 ? 10.936 6.640 -8.086 1.00 95.06 107 LYS A CA 1
ATOM 825 C C . LYS A 1 107 ? 11.825 6.847 -6.859 1.00 95.06 107 LYS A C 1
ATOM 827 O O . LYS A 1 107 ? 12.827 6.155 -6.723 1.00 95.06 107 LYS A O 1
ATOM 832 N N . LYS A 1 108 ? 11.419 7.723 -5.932 1.00 96.19 108 LYS A N 1
ATOM 833 C CA . LYS A 1 108 ? 12.129 7.915 -4.657 1.00 96.19 108 LYS A CA 1
ATOM 834 C C . LYS A 1 108 ? 12.184 6.631 -3.837 1.00 96.19 108 LYS A C 1
ATOM 836 O O . LYS A 1 108 ? 13.214 6.343 -3.249 1.00 96.19 108 LYS A O 1
ATOM 841 N N . TYR A 1 109 ? 11.106 5.848 -3.829 1.00 97.00 109 TYR A N 1
ATOM 842 C CA . TYR A 1 109 ? 11.092 4.526 -3.204 1.00 97.00 109 TYR A CA 1
ATOM 843 C C . TYR A 1 109 ? 12.180 3.614 -3.780 1.00 97.00 109 TYR A C 1
ATOM 845 O O . TYR A 1 109 ? 12.931 3.026 -3.012 1.00 97.00 109 TYR A O 1
ATOM 853 N N . LEU A 1 110 ? 12.314 3.529 -5.108 1.00 96.56 110 LEU A N 1
ATOM 854 C CA . LEU A 1 110 ? 13.362 2.719 -5.738 1.00 96.56 110 LEU A CA 1
ATOM 855 C C . LEU A 1 110 ? 14.771 3.207 -5.368 1.00 96.56 110 LEU A C 1
ATOM 857 O O . LEU A 1 110 ? 15.652 2.386 -5.134 1.00 96.56 110 LEU A O 1
ATOM 861 N N . GLU A 1 111 ? 14.969 4.524 -5.256 1.00 95.75 111 GLU A N 1
ATOM 862 C CA . GLU A 1 111 ? 16.237 5.138 -4.831 1.00 95.75 111 GLU A CA 1
ATOM 863 C C . GLU A 1 111 ? 16.615 4.807 -3.371 1.00 95.75 111 GLU A C 1
ATOM 865 O O . GLU A 1 111 ? 17.777 4.959 -2.996 1.00 95.75 111 GLU A O 1
ATOM 870 N N . MET A 1 112 ? 15.675 4.327 -2.543 1.00 94.50 112 MET A N 1
ATOM 871 C CA . MET A 1 112 ? 15.963 3.887 -1.169 1.00 94.50 112 MET A CA 1
ATOM 872 C C . MET A 1 112 ? 16.671 2.528 -1.097 1.00 94.50 112 MET A C 1
ATOM 874 O O . MET A 1 112 ? 17.188 2.175 -0.036 1.00 94.50 112 MET A O 1
ATOM 878 N N . PHE A 1 113 ? 16.692 1.761 -2.189 1.00 95.38 113 PHE A N 1
ATOM 879 C CA . PHE A 1 113 ? 17.323 0.445 -2.241 1.00 95.38 113 PHE A CA 1
ATOM 880 C C . PHE A 1 113 ? 18.633 0.514 -3.020 1.00 95.38 113 PHE A C 1
ATOM 882 O O . PHE A 1 113 ? 18.724 1.134 -4.077 1.00 95.38 113 PHE A O 1
ATOM 889 N N . SER A 1 114 ? 19.651 -0.193 -2.534 1.00 92.69 114 SER A N 1
ATOM 890 C CA . SER A 1 114 ? 20.900 -0.396 -3.277 1.00 92.69 114 SER A CA 1
ATOM 891 C C . SER A 1 114 ? 20.725 -1.383 -4.435 1.00 92.69 114 SER A C 1
ATOM 893 O O . SER A 1 114 ? 21.460 -1.322 -5.420 1.00 92.69 114 SER A O 1
ATOM 895 N N . ASN A 1 115 ? 19.748 -2.287 -4.322 1.00 93.19 115 ASN A N 1
ATOM 896 C CA . ASN A 1 115 ? 19.439 -3.314 -5.304 1.00 93.19 115 ASN A CA 1
ATOM 897 C C . ASN A 1 115 ? 17.957 -3.265 -5.695 1.00 93.19 115 ASN A C 1
ATOM 899 O O . ASN A 1 115 ? 17.066 -3.404 -4.858 1.00 93.19 115 ASN A O 1
ATOM 903 N N . PHE A 1 116 ? 17.691 -3.155 -6.996 1.00 93.88 116 PHE A N 1
ATOM 904 C CA . PHE A 1 116 ? 16.333 -3.155 -7.535 1.00 93.88 116 PHE A CA 1
ATOM 905 C C . PHE A 1 116 ? 15.546 -4.431 -7.192 1.00 93.88 116 PHE A C 1
ATOM 907 O O . PHE A 1 116 ? 14.340 -4.369 -6.960 1.00 93.88 116 PHE A O 1
ATOM 914 N N . GLN A 1 117 ? 16.212 -5.585 -7.097 1.00 94.69 117 GLN A N 1
ATOM 915 C CA . GLN A 1 117 ? 15.562 -6.841 -6.722 1.00 94.69 117 GLN A CA 1
ATOM 916 C C . GLN A 1 117 ? 14.971 -6.795 -5.304 1.00 94.69 117 GLN A C 1
ATOM 918 O O . GLN A 1 117 ? 13.917 -7.382 -5.069 1.00 94.69 117 GLN A O 1
ATOM 923 N N . GLU A 1 118 ? 15.602 -6.079 -4.370 1.00 95.12 118 GLU A N 1
ATOM 924 C CA . GLU A 1 118 ? 15.082 -5.913 -3.006 1.00 95.12 118 GLU A CA 1
ATOM 925 C C . GLU A 1 118 ? 13.832 -5.031 -2.987 1.00 95.12 118 GLU A C 1
ATOM 927 O O . GLU A 1 118 ? 12.869 -5.339 -2.282 1.00 95.12 118 GLU A O 1
ATOM 932 N N . ALA A 1 119 ? 13.809 -3.983 -3.817 1.00 96.25 119 ALA A N 1
ATOM 933 C CA . ALA A 1 119 ? 12.630 -3.143 -3.996 1.00 96.25 119 ALA A CA 1
ATOM 934 C C . ALA A 1 119 ? 11.456 -3.954 -4.565 1.00 96.25 119 ALA A C 1
ATOM 936 O O . ALA A 1 119 ? 10.338 -3.888 -4.057 1.00 96.25 119 ALA A O 1
ATOM 937 N N . VAL A 1 120 ? 11.714 -4.785 -5.581 1.00 96.56 120 VAL A N 1
ATOM 938 C CA . VAL A 1 120 ? 10.704 -5.696 -6.140 1.00 96.56 120 VAL A CA 1
ATOM 939 C C . VAL A 1 120 ? 10.226 -6.689 -5.084 1.00 96.56 120 VAL A C 1
ATOM 941 O O . VAL A 1 120 ? 9.025 -6.856 -4.925 1.00 96.56 120 VAL A O 1
ATOM 944 N N . TYR A 1 121 ? 11.128 -7.296 -4.311 1.00 95.94 121 TYR A N 1
ATOM 945 C CA . TYR A 1 121 ? 10.747 -8.222 -3.244 1.00 95.94 121 TYR A CA 1
ATOM 946 C C . TYR A 1 121 ? 9.851 -7.559 -2.185 1.00 95.94 121 TYR A C 1
ATOM 948 O O . TYR A 1 121 ? 8.837 -8.128 -1.785 1.00 95.94 121 TYR A O 1
ATOM 956 N N . CYS A 1 122 ? 10.186 -6.339 -1.758 1.00 96.25 122 CYS A N 1
ATOM 957 C CA . CYS A 1 122 ? 9.371 -5.570 -0.819 1.00 96.25 122 CYS A CA 1
ATOM 958 C C . CYS A 1 122 ? 7.982 -5.253 -1.398 1.00 96.25 122 CYS A C 1
ATOM 960 O O . CYS A 1 122 ? 6.980 -5.431 -0.704 1.00 96.25 122 CYS A O 1
ATOM 962 N N . ALA A 1 123 ? 7.905 -4.851 -2.667 1.00 97.00 123 ALA A N 1
ATOM 963 C CA . ALA A 1 123 ? 6.640 -4.607 -3.350 1.00 97.00 123 ALA A CA 1
ATOM 964 C C . ALA A 1 123 ? 5.788 -5.884 -3.482 1.00 97.00 123 ALA A C 1
ATOM 966 O O . ALA A 1 123 ? 4.605 -5.855 -3.149 1.00 97.00 123 ALA A O 1
ATOM 967 N N . GLU A 1 124 ? 6.376 -7.021 -3.868 1.00 95.88 124 GLU A N 1
ATOM 968 C CA . GLU A 1 124 ? 5.669 -8.310 -3.931 1.00 95.88 124 GLU A CA 1
ATOM 969 C C . GLU A 1 124 ? 5.122 -8.733 -2.560 1.00 95.88 124 GLU A C 1
ATOM 971 O O . GLU A 1 124 ? 4.003 -9.229 -2.483 1.00 95.88 124 GLU A O 1
ATOM 976 N N . GLN A 1 125 ? 5.830 -8.467 -1.454 1.00 96.00 125 GLN A N 1
ATOM 977 C CA . GLN A 1 125 ? 5.286 -8.726 -0.113 1.00 96.00 125 GLN A CA 1
ATOM 978 C C . GLN A 1 125 ? 4.010 -7.921 0.174 1.00 96.00 125 GLN A C 1
ATOM 980 O O . GLN A 1 125 ? 3.092 -8.441 0.809 1.00 96.00 125 GLN A O 1
ATOM 985 N N . VAL A 1 126 ? 3.923 -6.673 -0.299 1.00 96.00 126 VAL A N 1
ATOM 986 C CA . VAL A 1 126 ? 2.686 -5.877 -0.205 1.00 96.00 126 VAL A CA 1
ATOM 987 C C . VAL A 1 126 ? 1.595 -6.475 -1.089 1.00 96.00 126 VAL A C 1
ATOM 989 O O . VAL A 1 126 ? 0.451 -6.573 -0.655 1.00 96.00 126 VAL A O 1
ATOM 992 N N . MET A 1 127 ? 1.935 -6.926 -2.300 1.00 94.44 127 MET A N 1
ATOM 993 C CA . MET A 1 127 ? 0.974 -7.583 -3.191 1.00 94.44 127 MET A CA 1
ATOM 994 C C . MET A 1 127 ? 0.384 -8.849 -2.566 1.00 94.44 127 MET A C 1
ATOM 996 O O . MET A 1 127 ? -0.830 -9.028 -2.616 1.00 94.44 127 MET A O 1
ATOM 1000 N N . THR A 1 128 ? 1.212 -9.685 -1.935 1.00 93.62 128 THR A N 1
ATOM 1001 C CA . THR A 1 128 ? 0.751 -10.871 -1.202 1.00 93.62 128 THR A CA 1
ATOM 1002 C C . THR A 1 128 ? -0.194 -10.480 -0.069 1.00 93.62 128 THR A C 1
ATOM 1004 O O . THR A 1 128 ? -1.265 -11.058 0.059 1.00 93.62 128 THR A O 1
ATOM 1007 N N . GLN A 1 129 ? 0.131 -9.437 0.703 1.00 92.88 129 GLN A N 1
ATOM 1008 C CA . GLN A 1 129 ? -0.757 -8.957 1.768 1.00 92.88 129 GLN A CA 1
ATOM 1009 C C . GLN A 1 129 ? -2.104 -8.460 1.230 1.00 92.88 129 GLN A C 1
ATOM 1011 O O . GLN A 1 129 ? -3.138 -8.739 1.826 1.00 92.88 129 GLN A O 1
ATOM 1016 N N . ILE A 1 130 ? -2.111 -7.755 0.095 1.00 91.81 130 ILE A N 1
ATOM 1017 C CA . ILE A 1 130 ? -3.352 -7.339 -0.572 1.00 91.81 130 ILE A CA 1
ATOM 1018 C C . ILE A 1 130 ? -4.164 -8.566 -0.998 1.00 91.81 130 ILE A C 1
ATOM 1020 O O . ILE A 1 130 ? -5.369 -8.600 -0.767 1.00 91.81 130 ILE A O 1
ATOM 1024 N N . GLN A 1 131 ? -3.519 -9.572 -1.592 1.00 89.88 131 GLN A N 1
ATOM 1025 C CA . GLN A 1 131 ? -4.172 -10.818 -2.008 1.00 89.88 131 GLN A CA 1
ATOM 1026 C C . GLN A 1 131 ? -4.781 -11.578 -0.827 1.00 89.88 131 GLN A C 1
ATOM 1028 O O . GLN A 1 131 ? -5.894 -12.082 -0.946 1.00 89.88 131 GLN A O 1
ATOM 1033 N N . ASP A 1 132 ? -4.086 -11.619 0.310 1.00 87.56 132 ASP A N 1
ATOM 1034 C CA . ASP A 1 132 ? -4.573 -12.269 1.528 1.00 87.56 132 ASP A CA 1
ATOM 1035 C C . ASP A 1 132 ? -5.775 -11.526 2.142 1.00 87.56 132 ASP A C 1
ATOM 1037 O O . ASP A 1 132 ? -6.618 -12.137 2.800 1.00 87.56 132 ASP A O 1
ATOM 1041 N N . MET A 1 133 ? -5.868 -10.205 1.938 1.00 84.69 133 MET A N 1
ATOM 1042 C CA . MET A 1 133 ? -6.961 -9.375 2.454 1.00 84.69 133 MET A CA 1
ATOM 1043 C C . MET A 1 133 ? -8.178 -9.328 1.524 1.00 84.69 133 MET A C 1
ATOM 1045 O O . MET A 1 133 ? -9.305 -9.286 2.021 1.00 84.69 133 MET A O 1
ATOM 1049 N N . ALA A 1 134 ? -7.970 -9.265 0.204 1.00 69.38 134 ALA A N 1
ATOM 1050 C CA . ALA A 1 134 ? -8.995 -8.890 -0.765 1.00 69.38 134 ALA A CA 1
ATOM 1051 C C . ALA A 1 134 ? -9.630 -10.074 -1.510 1.00 69.38 134 ALA A C 1
ATOM 1053 O O . ALA A 1 134 ? -8.913 -10.913 -2.059 1.00 69.38 134 ALA A O 1
ATOM 1054 N N . PRO A 1 135 ? -10.975 -10.123 -1.643 1.00 66.31 135 PRO A N 1
ATOM 1055 C CA . PRO A 1 135 ? -11.612 -10.967 -2.643 1.00 66.31 135 PRO A CA 1
ATOM 1056 C C . PRO A 1 135 ? -11.127 -10.517 -4.021 1.00 66.31 135 PRO A C 1
ATOM 1058 O O . PRO A 1 135 ? -11.345 -9.376 -4.425 1.00 66.31 135 PRO A O 1
ATOM 1061 N N . THR A 1 136 ? -10.447 -11.406 -4.730 1.00 67.00 136 THR A N 1
ATOM 1062 C CA . THR A 1 136 ? -9.796 -11.101 -6.003 1.00 67.00 136 THR A CA 1
ATOM 1063 C C . THR A 1 136 ? -10.815 -10.606 -7.037 1.00 67.00 136 THR A C 1
ATOM 1065 O O . THR A 1 136 ? -11.829 -11.264 -7.271 1.00 67.00 136 THR A O 1
ATOM 1068 N N . GLY A 1 137 ? -10.532 -9.479 -7.702 1.00 63.03 137 GLY A N 1
ATOM 1069 C CA . GLY A 1 137 ? -11.268 -9.046 -8.896 1.00 63.03 137 GLY A CA 1
ATOM 1070 C C . GLY A 1 137 ? -12.462 -8.118 -8.657 1.00 63.03 137 GLY A C 1
ATOM 1071 O O . GLY A 1 137 ? -13.343 -8.050 -9.517 1.00 63.03 137 GLY A O 1
ATOM 1072 N N . GLN A 1 138 ? -12.500 -7.383 -7.541 1.00 71.31 138 GLN A N 1
ATOM 1073 C CA . GLN A 1 138 ? -13.540 -6.370 -7.299 1.00 71.31 138 GLN A CA 1
ATOM 1074 C C . GLN A 1 138 ? -13.445 -5.162 -8.249 1.00 71.31 138 GLN A C 1
ATOM 1076 O O . GLN A 1 138 ? -14.450 -4.493 -8.493 1.00 71.31 138 GLN A O 1
ATOM 1081 N N . GLN A 1 139 ? -12.276 -4.930 -8.852 1.00 80.19 139 GLN A N 1
ATOM 1082 C CA . GLN A 1 139 ? -11.992 -3.827 -9.769 1.00 80.19 139 GLN A CA 1
ATOM 1083 C C . GLN A 1 139 ? -12.431 -2.448 -9.223 1.00 80.19 139 GLN A C 1
ATOM 1085 O O . GLN A 1 139 ? -12.902 -1.600 -9.983 1.00 80.19 139 GLN A O 1
ATOM 1090 N N . LEU A 1 140 ? -12.262 -2.204 -7.922 1.00 83.75 140 LEU A N 1
ATOM 1091 C CA . LEU A 1 140 ? -12.594 -0.992 -7.164 1.00 83.75 140 LEU A CA 1
ATOM 1092 C C . LEU A 1 140 ? -11.968 0.272 -7.761 1.00 83.75 140 LEU A C 1
ATOM 1094 O O . LEU A 1 140 ? -12.519 1.365 -7.646 1.00 83.75 140 LEU A O 1
ATOM 1098 N N . TYR A 1 141 ? -10.833 0.128 -8.445 1.00 85.81 141 TYR A N 1
ATOM 1099 C CA . TYR A 1 141 ? -10.140 1.232 -9.110 1.00 85.81 141 TYR A CA 1
ATOM 1100 C C . TYR A 1 141 ? -10.497 1.364 -10.603 1.00 85.81 141 TYR A C 1
ATOM 1102 O O . TYR A 1 141 ? -9.913 2.174 -11.331 1.00 85.81 141 TYR A O 1
ATOM 1110 N N . ARG A 1 142 ? -11.474 0.596 -11.109 1.00 76.31 142 ARG A N 1
ATOM 1111 C CA . ARG A 1 142 ? -11.947 0.687 -12.499 1.00 76.31 142 ARG A CA 1
ATOM 1112 C C . ARG A 1 142 ? -12.706 1.993 -12.716 1.00 76.31 142 ARG A C 1
ATOM 1114 O O . ARG A 1 142 ? -13.787 2.198 -12.188 1.00 76.31 142 ARG A O 1
ATOM 1121 N N . GLY A 1 143 ? -12.138 2.858 -13.553 1.00 69.88 143 GLY A N 1
ATOM 1122 C CA . GLY A 1 143 ? -12.679 4.190 -13.849 1.00 69.88 143 GLY A CA 1
ATOM 1123 C C . GLY A 1 143 ? -11.808 5.325 -13.315 1.00 69.88 143 GLY A C 1
ATOM 1124 O O . GLY A 1 143 ? -11.967 6.463 -13.749 1.00 69.88 143 GLY A O 1
ATOM 1125 N N . TYR A 1 144 ? -10.840 5.015 -12.450 1.00 68.50 144 TYR A N 1
ATOM 1126 C CA . TYR A 1 144 ? -9.801 5.961 -12.063 1.00 68.50 144 TYR A CA 1
ATOM 1127 C C . TYR A 1 144 ? -8.711 6.069 -13.144 1.00 68.50 144 TYR A C 1
ATOM 1129 O O . TYR A 1 144 ? -8.680 5.286 -14.101 1.00 68.50 144 TYR A O 1
ATOM 1137 N N . ARG A 1 145 ? -7.878 7.116 -13.037 1.00 66.25 145 ARG A N 1
ATOM 1138 C CA . ARG A 1 145 ? -6.985 7.599 -14.105 1.00 66.25 145 ARG A CA 1
ATOM 1139 C C . ARG A 1 145 ? -6.135 6.482 -14.717 1.00 66.25 145 ARG A C 1
ATOM 1141 O O . ARG A 1 145 ? -5.642 5.591 -14.033 1.00 66.25 145 ARG A O 1
ATOM 1148 N N . ILE A 1 146 ? -5.940 6.568 -16.030 1.00 66.19 146 ILE A N 1
ATOM 1149 C CA . ILE A 1 146 ? -5.142 5.615 -16.804 1.00 66.19 146 ILE A CA 1
ATOM 1150 C C . ILE A 1 146 ? -3.721 6.166 -16.945 1.00 66.19 146 ILE A C 1
ATOM 1152 O O . ILE A 1 146 ? -3.530 7.340 -17.265 1.00 66.19 146 ILE A O 1
ATOM 1156 N N . LEU A 1 147 ? -2.723 5.311 -16.722 1.00 71.56 147 LEU A N 1
ATOM 1157 C CA . LEU A 1 147 ? -1.351 5.581 -17.137 1.00 71.56 147 LEU A CA 1
ATOM 1158 C C . LEU A 1 147 ? -1.268 5.461 -18.662 1.00 71.56 147 LEU A C 1
ATOM 1160 O O . LEU A 1 147 ? -1.373 4.363 -19.199 1.00 71.56 147 LEU A O 1
ATOM 1164 N N . ASN A 1 148 ? -1.083 6.588 -19.349 1.00 66.88 148 ASN A N 1
ATOM 1165 C CA . ASN A 1 148 ? -1.064 6.645 -20.817 1.00 66.88 148 ASN A CA 1
ATOM 1166 C C . ASN A 1 148 ? 0.351 6.617 -21.422 1.00 66.88 148 ASN A C 1
ATOM 1168 O O . ASN A 1 148 ? 0.505 6.863 -22.616 1.00 66.88 148 ASN A O 1
ATOM 1172 N N . SER A 1 149 ? 1.385 6.332 -20.628 1.00 74.38 149 SER A N 1
ATOM 1173 C CA . SER A 1 149 ? 2.759 6.211 -21.120 1.00 74.38 149 SER A CA 1
ATOM 1174 C C . SER A 1 149 ? 3.192 4.752 -21.211 1.00 74.38 149 SER A C 1
ATOM 1176 O O . SER A 1 149 ? 3.116 3.994 -20.242 1.00 74.38 149 SER A O 1
ATOM 1178 N N . ILE A 1 150 ? 3.652 4.377 -22.403 1.00 77.81 150 ILE A N 1
ATOM 1179 C CA . ILE A 1 150 ? 4.314 3.100 -22.657 1.00 77.81 150 ILE A CA 1
ATOM 1180 C C . ILE A 1 150 ? 5.782 3.280 -22.249 1.00 77.81 150 ILE A C 1
ATOM 1182 O O . ILE A 1 150 ? 6.407 4.219 -22.737 1.00 77.81 150 ILE A O 1
ATOM 1186 N N . PRO A 1 151 ? 6.327 2.446 -21.348 1.00 84.00 151 PRO A N 1
ATOM 1187 C CA . PRO A 1 151 ? 7.727 2.539 -20.958 1.00 84.00 151 PRO A CA 1
ATOM 1188 C C . PRO A 1 151 ? 8.634 2.118 -22.119 1.00 84.00 151 PRO A C 1
ATOM 1190 O O . PRO A 1 151 ? 8.279 1.222 -22.886 1.00 84.00 151 PRO A O 1
ATOM 1193 N N . ASP A 1 152 ? 9.830 2.702 -22.195 1.00 85.25 152 ASP A N 1
ATOM 1194 C CA . ASP A 1 152 ? 10.801 2.455 -23.276 1.00 85.25 152 ASP A CA 1
ATOM 1195 C C . ASP A 1 152 ? 11.259 0.992 -23.357 1.00 85.25 152 ASP A C 1
ATOM 1197 O O . ASP A 1 152 ? 11.654 0.502 -24.410 1.00 85.25 152 ASP A O 1
ATOM 1201 N N . CYS A 1 153 ? 11.171 0.250 -22.251 1.00 87.12 153 CYS A N 1
ATOM 1202 C CA . CYS A 1 153 ? 11.447 -1.186 -22.236 1.00 87.12 153 CYS A CA 1
ATOM 1203 C C . CYS A 1 153 ? 10.369 -2.027 -22.943 1.00 87.12 153 CYS A C 1
ATOM 1205 O O . CYS A 1 153 ? 10.531 -3.238 -23.069 1.00 87.12 153 CYS A O 1
ATOM 1207 N N . HIS A 1 154 ? 9.250 -1.418 -23.349 1.00 83.44 154 HIS A N 1
ATOM 1208 C CA . HIS A 1 154 ? 8.113 -2.068 -24.004 1.00 83.44 154 HIS A CA 1
ATOM 1209 C C . HIS A 1 154 ? 7.542 -3.280 -23.249 1.00 83.44 154 HIS A C 1
ATOM 1211 O O . HIS A 1 154 ? 6.888 -4.124 -23.856 1.00 83.44 154 HIS A O 1
ATOM 1217 N N . LEU A 1 155 ? 7.764 -3.361 -21.929 1.00 82.94 155 LEU A N 1
ATOM 1218 C CA . LEU A 1 155 ? 7.399 -4.512 -21.088 1.00 82.94 155 LEU A CA 1
ATOM 1219 C C . LEU A 1 155 ? 8.054 -5.835 -21.530 1.00 82.94 155 LEU A C 1
ATOM 1221 O O . LEU A 1 155 ? 7.560 -6.914 -21.209 1.00 82.94 155 LEU A O 1
ATOM 1225 N N . LEU A 1 156 ? 9.161 -5.760 -22.273 1.00 82.06 156 LEU A N 1
ATOM 1226 C CA . LEU A 1 156 ? 9.931 -6.915 -22.715 1.00 82.06 156 LEU A CA 1
ATOM 1227 C C . LEU A 1 156 ? 11.171 -7.051 -21.832 1.00 82.06 156 LEU A C 1
ATOM 1229 O O . LEU A 1 156 ? 12.090 -6.230 -21.879 1.00 82.06 156 LEU A O 1
ATOM 1233 N N . HIS A 1 157 ? 11.190 -8.102 -21.017 1.00 83.62 157 HIS A N 1
ATOM 1234 C CA . HIS A 1 157 ? 12.270 -8.390 -20.081 1.00 83.62 157 HIS A CA 1
ATOM 1235 C C . HIS A 1 157 ? 12.843 -9.780 -20.364 1.00 83.62 157 HIS A C 1
ATOM 1237 O O . HIS A 1 157 ? 12.104 -10.736 -20.566 1.00 83.62 157 HIS A O 1
ATOM 1243 N N . PHE A 1 158 ? 14.172 -9.880 -20.391 1.00 72.12 158 PHE A N 1
ATOM 1244 C CA . PHE A 1 158 ? 14.905 -11.131 -20.644 1.00 72.12 158 PHE A CA 1
ATOM 1245 C C . PHE A 1 158 ? 15.784 -11.532 -19.443 1.00 72.12 158 PHE A C 1
ATOM 1247 O O . PHE A 1 158 ? 16.744 -12.285 -19.591 1.00 72.12 158 PHE A O 1
ATOM 1254 N N . GLY A 1 159 ? 15.495 -10.972 -18.262 1.00 72.12 159 GLY A N 1
ATOM 1255 C CA . GLY A 1 159 ? 16.219 -11.213 -17.012 1.00 72.12 159 GLY A CA 1
ATOM 1256 C C . GLY A 1 159 ? 15.455 -12.121 -16.047 1.00 72.12 159 GLY A C 1
ATOM 1257 O O . GLY A 1 159 ? 14.404 -12.655 -16.377 1.00 72.12 159 GLY A O 1
ATOM 1258 N N . SER A 1 160 ? 15.976 -12.277 -14.827 1.00 74.50 160 SER A N 1
ATOM 1259 C CA . SER A 1 160 ? 15.319 -13.042 -13.752 1.00 74.50 160 SER A CA 1
ATOM 1260 C C . SER A 1 160 ? 14.087 -12.351 -13.157 1.00 74.50 160 SER A C 1
ATOM 1262 O O . SER A 1 160 ? 13.322 -12.985 -12.435 1.00 74.50 160 SER A O 1
ATOM 1264 N N . LEU A 1 161 ? 13.916 -11.056 -13.426 1.00 81.25 161 LEU A N 1
ATOM 1265 C CA . LEU A 1 161 ? 12.756 -10.267 -13.036 1.00 81.25 161 LEU A CA 1
ATOM 1266 C C . LEU A 1 161 ? 11.992 -9.861 -14.296 1.00 81.25 161 LEU A C 1
ATOM 1268 O O . LEU A 1 161 ? 12.566 -9.240 -15.192 1.00 81.25 161 LEU A O 1
ATOM 1272 N N . ASP A 1 162 ? 10.684 -10.114 -14.308 1.00 85.44 162 ASP A N 1
ATOM 1273 C CA . ASP A 1 162 ? 9.760 -9.668 -15.364 1.00 85.44 162 ASP A CA 1
ATOM 1274 C C . ASP A 1 162 ? 9.372 -8.182 -15.214 1.00 85.44 162 ASP A C 1
ATOM 1276 O O . ASP A 1 162 ? 8.292 -7.750 -15.612 1.00 85.44 162 ASP A O 1
ATOM 1280 N N . VAL A 1 163 ? 10.238 -7.384 -14.584 1.00 91.62 163 VAL A N 1
ATOM 1281 C CA . VAL A 1 163 ? 10.037 -5.956 -14.331 1.00 91.62 163 VAL A CA 1
ATOM 1282 C C . VAL A 1 163 ? 11.390 -5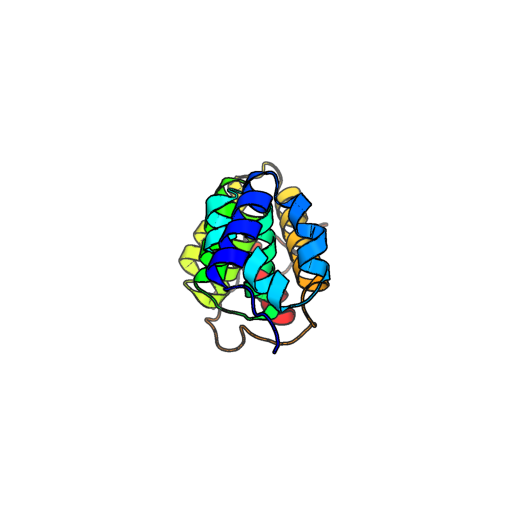.248 -14.280 1.00 91.62 163 VAL A C 1
ATOM 1284 O O . VAL A 1 163 ? 12.385 -5.810 -13.823 1.00 91.62 163 VAL A O 1
ATOM 1287 N N . CYS A 1 164 ? 11.435 -3.996 -14.725 1.00 92.06 164 CYS A N 1
ATOM 1288 C CA . CYS A 1 164 ? 12.587 -3.103 -14.610 1.00 92.06 164 CYS A CA 1
ATOM 1289 C C . CYS A 1 164 ? 12.166 -1.754 -13.992 1.00 92.06 164 CYS A C 1
ATOM 1291 O O . CYS A 1 164 ? 10.965 -1.490 -13.880 1.00 92.06 164 CYS A O 1
ATOM 1293 N N . PRO A 1 165 ? 13.113 -0.876 -13.610 1.00 91.62 165 PRO A N 1
ATOM 1294 C CA . PRO A 1 165 ? 12.786 0.426 -13.023 1.00 91.62 165 PRO A CA 1
ATOM 1295 C C . PRO A 1 165 ? 11.821 1.276 -13.868 1.00 91.62 165 PRO A C 1
ATOM 1297 O O . PRO A 1 165 ? 10.925 1.908 -13.312 1.00 91.62 165 PRO A O 1
ATOM 1300 N N . GLU A 1 166 ? 11.934 1.227 -15.200 1.00 89.62 166 GLU A N 1
ATOM 1301 C CA . GLU A 1 166 ? 11.100 2.020 -16.120 1.00 89.62 166 GLU A CA 1
ATOM 1302 C C . GLU A 1 166 ? 9.633 1.566 -16.155 1.00 89.62 166 GLU A C 1
ATOM 1304 O O . GLU A 1 166 ? 8.711 2.383 -16.201 1.00 89.62 166 GLU A O 1
ATOM 1309 N N . CYS A 1 167 ? 9.384 0.253 -16.107 1.00 91.81 167 CYS A N 1
ATOM 1310 C CA . CYS A 1 167 ? 8.024 -0.292 -16.117 1.00 91.81 167 CYS A CA 1
ATOM 1311 C C . CYS A 1 167 ? 7.483 -0.634 -14.730 1.00 91.81 167 CYS A C 1
ATOM 1313 O O . CYS A 1 167 ? 6.338 -1.079 -14.640 1.00 91.81 167 CYS A O 1
ATOM 1315 N N . PHE A 1 168 ? 8.260 -0.434 -13.663 1.00 93.94 168 PHE A N 1
ATOM 1316 C CA . PHE A 1 168 ? 7.897 -0.819 -12.299 1.00 93.94 168 PHE A CA 1
ATOM 1317 C C . PHE A 1 168 ? 6.506 -0.307 -11.919 1.00 93.94 168 PHE A C 1
ATOM 1319 O O . PHE A 1 168 ? 5.607 -1.089 -11.615 1.00 93.94 168 PHE A O 1
ATOM 1326 N N . VAL A 1 169 ? 6.290 1.005 -12.043 1.00 93.00 169 VAL A N 1
ATOM 1327 C CA . VAL A 1 169 ? 5.010 1.639 -11.696 1.00 93.00 169 VAL A CA 1
ATOM 1328 C C . VAL A 1 169 ? 3.860 1.072 -12.525 1.00 93.00 169 VAL A C 1
ATOM 1330 O O . VAL A 1 169 ? 2.806 0.761 -11.979 1.00 93.00 169 VAL A O 1
ATOM 1333 N N . LEU A 1 170 ? 4.061 0.909 -13.835 1.00 91.12 170 LEU A N 1
ATOM 1334 C CA . LEU A 1 170 ? 3.021 0.415 -14.736 1.00 91.12 170 LEU A CA 1
ATOM 1335 C C . LEU A 1 170 ? 2.656 -1.046 -14.433 1.00 91.12 170 LEU A C 1
ATOM 1337 O O . LEU A 1 170 ? 1.480 -1.403 -14.413 1.00 91.12 170 LEU A O 1
ATOM 1341 N N . THR A 1 171 ? 3.660 -1.871 -14.142 1.00 92.00 171 THR A N 1
ATOM 1342 C CA . THR A 1 171 ? 3.497 -3.286 -13.796 1.00 92.00 171 THR A CA 1
ATOM 1343 C C . THR A 1 171 ? 2.655 -3.434 -12.533 1.00 92.00 171 THR A C 1
ATOM 1345 O O . THR A 1 171 ? 1.632 -4.120 -12.542 1.00 92.00 171 THR A O 1
ATOM 1348 N N . TYR A 1 172 ? 3.026 -2.735 -11.458 1.00 93.19 172 TYR A N 1
ATOM 1349 C CA . TYR A 1 172 ? 2.285 -2.800 -10.198 1.00 93.19 172 TYR A CA 1
ATOM 1350 C C . TYR A 1 172 ? 0.923 -2.108 -10.265 1.00 93.19 172 TYR A C 1
ATOM 1352 O O . TYR A 1 172 ? -0.019 -2.567 -9.623 1.00 93.19 172 TYR A O 1
ATOM 1360 N N . PHE A 1 173 ? 0.770 -1.076 -11.097 1.00 91.25 173 PHE A N 1
ATOM 1361 C CA . PHE A 1 173 ? -0.525 -0.446 -11.348 1.00 91.25 173 PHE A CA 1
ATOM 1362 C C . PHE A 1 173 ? -1.525 -1.459 -11.911 1.00 91.25 173 PHE A C 1
ATOM 1364 O O . PHE A 1 173 ? -2.642 -1.572 -11.406 1.00 91.25 173 PHE A O 1
ATOM 1371 N N . PHE A 1 174 ? -1.124 -2.233 -12.924 1.00 88.88 174 PHE A N 1
ATOM 1372 C CA . PHE A 1 174 ? -1.992 -3.261 -13.493 1.00 88.88 174 PHE A CA 1
ATOM 1373 C C . PHE A 1 174 ? -2.235 -4.421 -12.530 1.00 88.88 174 PHE A C 1
ATOM 1375 O O . PHE A 1 174 ? -3.376 -4.870 -12.429 1.00 88.88 174 PHE A O 1
ATOM 1382 N N . LYS A 1 175 ? -1.210 -4.867 -11.788 1.00 90.38 175 LYS A N 1
ATOM 1383 C CA . LYS A 1 175 ? -1.377 -5.906 -10.761 1.00 90.38 175 LYS A CA 1
ATOM 1384 C C . LYS A 1 175 ? -2.410 -5.490 -9.711 1.00 90.38 175 LYS A C 1
ATOM 1386 O O . LYS A 1 175 ? -3.350 -6.239 -9.471 1.00 90.38 175 LYS A O 1
ATOM 1391 N N . ILE A 1 176 ? -2.286 -4.295 -9.126 1.00 89.88 176 ILE A N 1
ATOM 1392 C CA . ILE A 1 176 ? -3.234 -3.833 -8.100 1.00 89.88 176 ILE A CA 1
ATOM 1393 C C . ILE A 1 176 ? -4.621 -3.633 -8.690 1.00 89.88 176 ILE A C 1
ATOM 1395 O O . ILE A 1 176 ? -5.584 -4.089 -8.097 1.00 89.88 176 ILE A O 1
ATOM 1399 N N . ARG A 1 177 ? -4.745 -3.037 -9.878 1.00 87.00 177 ARG A N 1
ATOM 1400 C CA . ARG A 1 177 ? -6.052 -2.848 -10.524 1.00 87.00 177 ARG A CA 1
ATOM 1401 C C . ARG A 1 177 ? -6.760 -4.166 -10.872 1.00 87.00 177 ARG A C 1
ATOM 1403 O O . ARG A 1 177 ? -7.980 -4.186 -11.011 1.00 87.00 177 ARG A O 1
ATOM 1410 N N . ALA A 1 178 ? -6.009 -5.246 -11.080 1.00 85.62 178 ALA A N 1
ATOM 1411 C CA . ALA A 1 178 ? -6.576 -6.575 -11.289 1.00 85.62 178 ALA A CA 1
ATOM 1412 C C . ALA A 1 178 ? -7.034 -7.228 -9.974 1.00 85.62 178 ALA A C 1
ATOM 1414 O O . ALA A 1 178 ? -7.990 -8.001 -9.983 1.00 85.62 178 ALA A O 1
ATOM 1415 N N . LEU A 1 179 ? -6.358 -6.925 -8.863 1.00 85.62 179 LEU A N 1
ATOM 1416 C CA . LEU A 1 179 ? -6.668 -7.468 -7.542 1.00 85.62 179 LEU A CA 1
ATOM 1417 C C . LEU A 1 179 ? -7.808 -6.716 -6.854 1.00 85.62 179 LEU A C 1
ATOM 1419 O O . LEU A 1 179 ? -8.759 -7.360 -6.411 1.00 85.62 179 LEU A O 1
ATOM 1423 N N . CYS A 1 180 ? -7.692 -5.388 -6.798 1.00 84.12 180 CYS A N 1
ATOM 1424 C CA . CYS A 1 180 ? -8.570 -4.466 -6.089 1.00 84.12 180 CYS A CA 1
ATOM 1425 C C . CYS A 1 180 ? -9.562 -3.832 -7.041 1.00 84.12 180 CYS A C 1
ATOM 1427 O O . CYS A 1 180 ? -10.747 -4.115 -6.815 1.00 84.12 180 CYS A O 1
#

Foldseek 3Di:
DDPDDDLVVVLVVLLVLLLVPLVSCVVQCVVDDVSVCSNLPPSSCVSSVDLVSLQLVLLLCCLAVNDDPSSLVSLVVSVVPDLLSLLSNLLSCCLAPNVVVSLVSVLVSCVVDPDNVVNVVSPVVSLVSSQVNADFAPLSSPPTDDDPDQFPCNQDDPDPDSDDSRCVSVVVNVSSSRGD